Protein AF-A0A1J3G732-F1 (afdb_monomer_lite)

Seco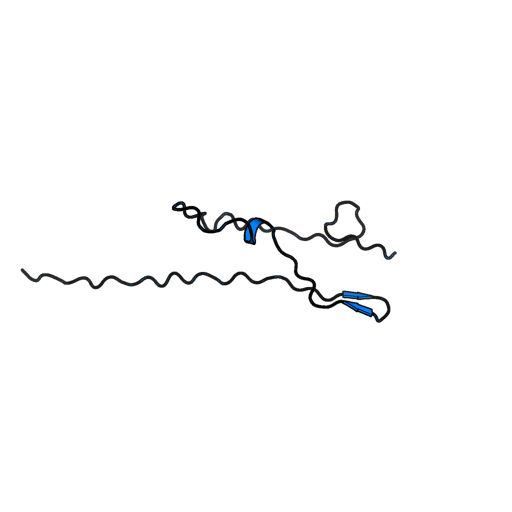ndary structure (DSSP, 8-state):
---------------PPPPPPEEEEEETTEEEEEEE---HHHHS-S---S----GGG-------EESSTTSSEE----

Structure (mmCIF, N/CA/C/O backbone):
data_AF-A0A1J3G732-F1
#
_entry.id   AF-A0A1J3G732-F1
#
loop_
_atom_site.group_PDB
_atom_site.id
_atom_site.type_symbol
_atom_site.label_atom_id
_atom_site.label_alt_id
_atom_site.label_comp_id
_atom_site.label_asym_id
_atom_site.label_entity_id
_atom_site.label_seq_id
_atom_site.pdbx_PDB_ins_code
_atom_site.Cartn_x
_atom_site.Cartn_y
_atom_site.Cartn_z
_atom_site.occupancy
_atom_site.B_iso_or_equiv
_atom_site.auth_seq_id
_atom_site.auth_comp_id
_atom_site.auth_asym_id
_atom_site.auth_atom_id
_atom_site.pdbx_PDB_model_num
ATOM 1 N N . MET A 1 1 ? 62.995 4.563 -27.696 1.00 44.34 1 MET A N 1
ATOM 2 C CA . MET A 1 1 ? 61.538 4.356 -27.807 1.00 44.34 1 MET A CA 1
ATOM 3 C C . MET A 1 1 ? 61.103 3.733 -26.499 1.00 44.34 1 MET A C 1
ATOM 5 O O . MET A 1 1 ? 61.299 2.541 -26.317 1.00 44.34 1 MET A O 1
ATOM 9 N N . GLU A 1 2 ? 60.660 4.552 -25.550 1.00 46.22 2 GLU A N 1
ATOM 10 C CA . GLU A 1 2 ? 60.084 4.052 -24.301 1.00 46.22 2 GLU A CA 1
ATOM 11 C C . GLU A 1 2 ? 58.633 3.674 -24.582 1.00 46.22 2 GLU A C 1
ATOM 13 O O . GLU A 1 2 ? 57.806 4.518 -24.927 1.00 46.22 2 GLU A O 1
ATOM 18 N N . VAL A 1 3 ? 58.361 2.373 -24.530 1.00 51.03 3 VAL A N 1
ATOM 19 C CA . VAL A 1 3 ? 57.013 1.828 -24.643 1.00 51.03 3 VAL A CA 1
ATOM 20 C C . VAL A 1 3 ? 56.388 1.965 -23.261 1.00 51.03 3 VAL A C 1
ATOM 22 O O . VAL A 1 3 ? 56.690 1.190 -22.360 1.00 51.03 3 VAL A O 1
ATOM 25 N N . ASN A 1 4 ? 55.569 2.999 -23.077 1.00 51.12 4 ASN A N 1
ATOM 26 C CA . ASN A 1 4 ? 54.794 3.173 -21.854 1.00 51.12 4 ASN A CA 1
ATOM 27 C C . ASN A 1 4 ? 53.660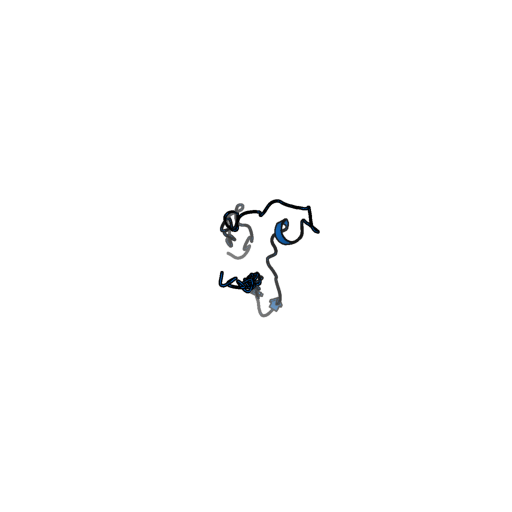 2.139 -21.840 1.00 51.12 4 ASN A C 1
ATOM 29 O O . ASN A 1 4 ? 52.680 2.266 -22.574 1.00 51.12 4 ASN A O 1
ATOM 33 N N . GLU A 1 5 ? 53.804 1.115 -21.003 1.00 59.19 5 GLU A N 1
ATOM 34 C CA . GLU A 1 5 ? 52.767 0.123 -20.732 1.00 59.19 5 GLU A CA 1
ATOM 35 C C . GLU A 1 5 ? 51.650 0.767 -19.898 1.00 59.19 5 GLU A C 1
ATOM 37 O O . GLU A 1 5 ? 51.761 0.967 -18.687 1.00 59.19 5 GLU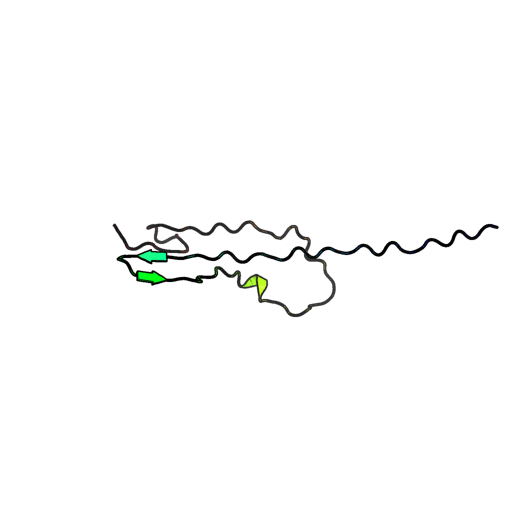 A O 1
ATOM 42 N N . GLN A 1 6 ? 50.553 1.124 -20.561 1.00 52.16 6 GLN A N 1
ATOM 43 C CA . GLN A 1 6 ? 49.332 1.574 -19.901 1.00 52.16 6 GLN A CA 1
ATOM 44 C C . GLN A 1 6 ? 48.625 0.358 -19.295 1.00 52.16 6 GLN A C 1
ATOM 46 O O . GLN A 1 6 ? 48.035 -0.453 -20.007 1.00 52.16 6 GLN A O 1
ATOM 51 N N . LYS A 1 7 ? 48.690 0.219 -17.965 1.00 57.22 7 LYS A N 1
ATOM 52 C CA . LYS A 1 7 ? 47.832 -0.717 -17.226 1.00 57.22 7 LYS A CA 1
ATOM 53 C C . LYS A 1 7 ? 46.366 -0.295 -17.402 1.00 57.22 7 LYS A C 1
ATOM 55 O O . LYS A 1 7 ? 46.060 0.866 -17.126 1.00 57.22 7 LYS A O 1
ATOM 60 N N . PRO A 1 8 ? 45.464 -1.199 -17.821 1.00 48.47 8 PRO A N 1
ATOM 61 C CA . PRO A 1 8 ? 44.051 -0.878 -17.924 1.00 48.47 8 PRO A CA 1
ATOM 62 C C . PRO A 1 8 ? 43.491 -0.641 -16.519 1.00 48.47 8 PRO A C 1
ATOM 64 O O . PRO A 1 8 ? 43.694 -1.436 -15.601 1.00 48.47 8 PRO A O 1
ATOM 67 N N . ILE A 1 9 ? 42.829 0.499 -16.355 1.00 57.84 9 ILE A N 1
ATOM 68 C CA . ILE A 1 9 ? 42.107 0.868 -15.144 1.00 57.84 9 ILE A CA 1
ATOM 69 C C . ILE A 1 9 ? 40.826 0.032 -15.161 1.00 57.84 9 ILE A C 1
ATOM 71 O O . ILE A 1 9 ? 39.944 0.268 -15.981 1.00 57.84 9 ILE A O 1
ATOM 75 N N . GLU A 1 10 ? 40.748 -0.988 -14.306 1.00 57.06 10 GLU A N 1
ATOM 76 C CA . GLU A 1 10 ? 39.507 -1.728 -14.070 1.00 57.06 10 GLU A CA 1
ATOM 77 C C . GLU A 1 10 ? 38.512 -0.792 -13.372 1.00 57.06 10 GLU A C 1
ATOM 79 O O . GLU A 1 10 ? 38.527 -0.618 -12.150 1.00 57.06 10 GLU A O 1
ATOM 84 N N . GLU A 1 11 ? 37.658 -0.146 -14.164 1.00 55.00 11 GLU A N 1
ATOM 85 C CA . GLU A 1 11 ? 36.483 0.560 -13.671 1.00 55.00 11 GLU A CA 1
ATOM 86 C C . GLU A 1 11 ? 35.563 -0.457 -12.986 1.00 55.00 11 GLU A C 1
ATOM 88 O O . GLU A 1 11 ? 34.839 -1.222 -13.622 1.00 55.00 11 GLU A O 1
ATOM 93 N N . LYS A 1 12 ? 35.605 -0.490 -11.650 1.00 54.28 12 LYS A N 1
ATOM 94 C CA . LYS A 1 12 ? 34.591 -1.171 -10.844 1.00 54.28 12 LYS A CA 1
ATOM 95 C C . LYS A 1 12 ? 33.267 -0.452 -11.060 1.00 54.28 12 LYS A C 1
ATOM 97 O O . LYS A 1 12 ? 32.964 0.518 -10.366 1.00 54.28 12 LYS A O 1
ATOM 102 N N . GLN A 1 13 ? 32.490 -0.942 -12.015 1.00 54.22 13 GLN A N 1
ATOM 103 C CA . GLN A 1 13 ? 31.091 -0.596 -12.188 1.00 54.22 13 GLN A CA 1
ATOM 104 C C . GLN A 1 13 ? 30.356 -0.997 -10.901 1.00 54.22 13 GLN A C 1
ATOM 106 O O . GLN A 1 13 ? 30.022 -2.161 -10.685 1.00 54.22 13 GLN A O 1
ATOM 111 N N . GLN A 1 14 ? 30.209 -0.045 -9.977 1.00 59.22 14 GLN A N 1
ATOM 112 C CA . GLN A 1 14 ? 29.423 -0.227 -8.762 1.00 59.22 14 GLN A CA 1
ATOM 113 C C . GLN A 1 14 ? 27.957 -0.272 -9.182 1.00 59.22 14 GLN A C 1
ATOM 115 O O . GLN A 1 14 ? 27.308 0.764 -9.304 1.00 59.22 14 GLN A O 1
ATOM 120 N N . VAL A 1 15 ? 27.453 -1.477 -9.447 1.00 64.19 15 VAL A N 1
ATOM 121 C CA . VAL A 1 15 ? 26.017 -1.723 -9.583 1.00 64.19 15 VAL A CA 1
ATOM 122 C C . VAL A 1 15 ? 25.379 -1.291 -8.265 1.00 64.19 15 VAL A C 1
ATOM 124 O O . VAL A 1 15 ? 25.644 -1.892 -7.224 1.00 64.19 15 VAL A O 1
ATOM 127 N N . ARG A 1 16 ? 24.598 -0.208 -8.286 1.00 70.38 16 ARG A N 1
ATOM 128 C CA . ARG A 1 16 ? 23.839 0.221 -7.109 1.00 70.38 16 ARG A CA 1
ATOM 129 C C . ARG A 1 16 ? 22.790 -0.844 -6.810 1.00 70.38 16 ARG A C 1
ATOM 131 O O . ARG A 1 16 ? 21.982 -1.184 -7.670 1.00 70.38 16 ARG A O 1
ATOM 138 N N . GLU A 1 17 ? 22.816 -1.386 -5.598 1.00 72.94 17 GLU A N 1
ATOM 139 C CA . GLU A 1 17 ? 21.780 -2.309 -5.144 1.00 72.94 17 GLU A CA 1
ATOM 140 C C . GLU A 1 17 ? 20.447 -1.555 -5.041 1.00 72.94 17 GLU A C 1
ATOM 142 O O . GLU A 1 17 ? 20.338 -0.561 -4.319 1.00 72.94 17 GLU A O 1
ATOM 147 N N . LYS A 1 18 ? 19.430 -2.019 -5.775 1.00 73.56 18 LYS A N 1
ATOM 148 C CA . LYS A 1 18 ? 18.068 -1.485 -5.674 1.00 73.56 18 LYS A CA 1
ATOM 149 C C . LYS A 1 18 ? 17.471 -1.872 -4.322 1.00 73.56 18 LYS A C 1
ATOM 151 O O . LYS A 1 18 ? 17.462 -3.048 -3.956 1.00 73.56 18 LYS A O 1
ATOM 156 N N . THR A 1 19 ? 16.953 -0.896 -3.583 1.00 78.94 19 THR A N 1
ATOM 157 C CA . THR A 1 19 ? 16.255 -1.140 -2.317 1.00 78.94 19 THR A CA 1
ATOM 158 C C . THR A 1 19 ? 14.768 -1.379 -2.568 1.00 78.94 19 THR A C 1
ATOM 160 O O . THR A 1 19 ? 14.154 -0.731 -3.411 1.00 78.94 19 THR A O 1
ATOM 163 N N . ILE A 1 20 ? 14.174 -2.326 -1.837 1.00 82.69 20 ILE A N 1
ATOM 164 C CA . ILE A 1 20 ? 12.742 -2.637 -1.936 1.00 82.69 20 ILE A CA 1
ATOM 165 C C . ILE A 1 20 ? 12.011 -1.936 -0.784 1.00 82.69 20 ILE A C 1
ATOM 167 O O . ILE A 1 20 ? 12.346 -2.195 0.378 1.00 82.69 20 ILE A O 1
ATOM 171 N N . PRO A 1 21 ? 11.004 -1.083 -1.052 1.00 85.62 21 PRO A N 1
ATOM 172 C CA . PRO A 1 21 ? 10.186 -0.486 -0.002 1.00 85.62 21 PRO A CA 1
ATOM 173 C C . PRO A 1 21 ? 9.426 -1.555 0.793 1.00 85.62 21 PRO A C 1
ATOM 175 O O . PRO A 1 21 ? 8.765 -2.425 0.217 1.00 85.62 21 PRO A O 1
ATOM 178 N N . VAL A 1 22 ? 9.494 -1.473 2.126 1.00 89.44 22 VAL A N 1
ATOM 179 C CA . VAL A 1 22 ? 8.800 -2.394 3.037 1.00 89.44 22 VAL A CA 1
ATOM 180 C C . VAL A 1 22 ? 7.847 -1.621 3.932 1.00 89.44 22 VAL A C 1
ATOM 182 O O . VAL A 1 22 ? 8.255 -0.729 4.675 1.00 89.44 22 VAL A O 1
ATOM 185 N N . PHE A 1 23 ? 6.580 -2.019 3.919 1.00 89.75 23 PHE A N 1
ATOM 186 C CA . PHE A 1 23 ? 5.546 -1.458 4.773 1.00 89.75 23 PHE A CA 1
ATOM 187 C C . PHE A 1 23 ? 5.180 -2.411 5.910 1.00 89.75 23 PHE A C 1
ATOM 189 O O . PHE A 1 23 ? 5.262 -3.640 5.813 1.00 89.75 23 PHE A O 1
ATOM 196 N N . THR A 1 24 ? 4.739 -1.813 7.012 1.00 92.62 24 THR A N 1
ATOM 197 C CA . THR A 1 24 ? 4.053 -2.497 8.106 1.00 92.62 24 THR A CA 1
ATOM 198 C C . THR A 1 24 ? 2.750 -1.762 8.367 1.00 92.62 24 THR A C 1
ATOM 200 O O . THR A 1 24 ? 2.743 -0.542 8.506 1.00 92.62 24 THR A O 1
ATOM 203 N N . VAL A 1 25 ? 1.651 -2.504 8.447 1.00 90.81 25 VAL A N 1
ATOM 204 C CA . VAL A 1 25 ? 0.315 -1.958 8.688 1.00 90.81 25 VAL A CA 1
ATOM 205 C C . VAL A 1 25 ? -0.142 -2.368 10.081 1.00 90.81 25 VAL A C 1
ATOM 207 O O . VAL A 1 25 ? -0.113 -3.549 10.428 1.00 90.81 25 VAL A O 1
ATOM 210 N N . LEU A 1 26 ? -0.588 -1.391 10.872 1.00 91.88 26 LEU A N 1
ATOM 211 C CA . LEU A 1 26 ? -1.254 -1.599 12.155 1.00 91.88 26 LEU A CA 1
ATOM 212 C C . LEU A 1 26 ? -2.713 -1.158 12.031 1.00 91.88 26 LEU A C 1
ATOM 214 O O . LEU A 1 26 ? -2.990 -0.001 11.720 1.00 91.88 26 LEU A O 1
ATOM 218 N N . LYS A 1 27 ? -3.648 -2.069 12.304 1.00 88.44 27 LYS A N 1
ATOM 219 C CA . LYS A 1 27 ? -5.087 -1.799 12.242 1.00 88.44 27 LYS A CA 1
ATOM 220 C C . LYS A 1 27 ? -5.817 -2.593 13.316 1.00 88.44 27 LYS A C 1
ATOM 222 O O . LYS A 1 27 ? -5.723 -3.814 13.345 1.00 88.44 27 LYS A O 1
ATOM 227 N N . ASN A 1 28 ? -6.564 -1.910 14.184 1.00 90.12 28 ASN A N 1
ATOM 228 C CA . ASN A 1 28 ? -7.340 -2.531 15.270 1.00 90.12 28 ASN A CA 1
ATOM 229 C C . ASN A 1 28 ? -6.512 -3.505 16.138 1.00 90.12 28 ASN A C 1
ATOM 231 O O . ASN A 1 28 ? -6.988 -4.574 16.506 1.00 90.12 28 ASN A O 1
ATOM 235 N N . GLY A 1 29 ? -5.247 -3.171 16.415 1.00 91.38 29 GLY A N 1
ATOM 236 C CA . GLY A 1 29 ? -4.331 -4.029 17.178 1.00 91.38 29 GLY A CA 1
ATOM 237 C C . GLY A 1 29 ? -3.728 -5.205 16.396 1.00 91.38 29 GLY A C 1
ATOM 238 O O . GLY A 1 29 ? -2.822 -5.858 16.907 1.00 91.38 29 GLY A O 1
ATOM 239 N N . ALA A 1 30 ? -4.159 -5.455 15.156 1.00 93.31 30 ALA A N 1
ATOM 240 C CA . ALA A 1 30 ? -3.530 -6.423 14.266 1.00 93.31 30 ALA A CA 1
ATOM 241 C C . ALA A 1 30 ? -2.361 -5.777 13.512 1.00 93.31 30 ALA A C 1
ATOM 243 O O . ALA A 1 30 ? -2.497 -4.679 12.966 1.00 93.31 30 ALA A O 1
ATOM 244 N N . ILE A 1 31 ? -1.221 -6.470 13.468 1.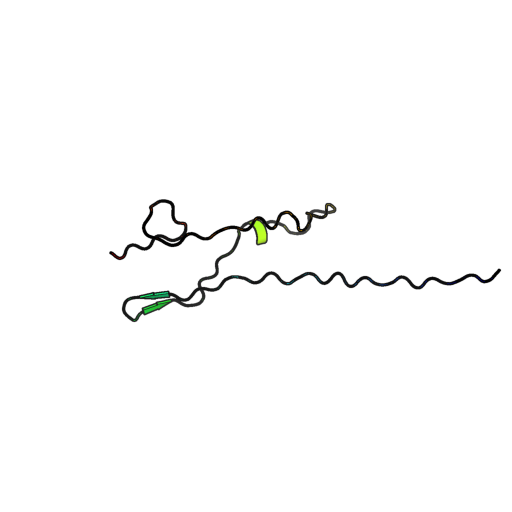00 94.50 31 ILE A N 1
ATOM 245 C CA . ILE A 1 31 ? -0.023 -6.032 12.747 1.00 94.50 31 ILE A CA 1
ATOM 246 C C . ILE A 1 31 ? 0.204 -6.963 11.558 1.00 94.50 31 ILE A C 1
ATOM 248 O O . ILE A 1 31 ? 0.393 -8.165 11.743 1.00 94.50 31 ILE A O 1
ATOM 252 N N . LEU A 1 32 ? 0.259 -6.393 10.357 1.00 91.56 32 LEU A N 1
ATOM 253 C CA . LEU A 1 32 ? 0.726 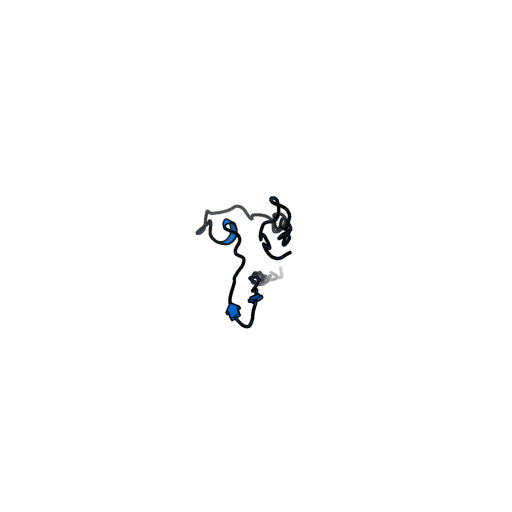-7.065 9.150 1.00 91.56 32 LEU A CA 1
ATOM 254 C C . LEU A 1 32 ? 2.092 -6.484 8.771 1.00 91.56 32 LEU A C 1
ATOM 256 O O . LEU A 1 32 ? 2.201 -5.299 8.463 1.00 91.56 32 LEU A O 1
ATOM 260 N N . LYS A 1 33 ? 3.141 -7.305 8.851 1.00 92.38 33 LYS A N 1
ATOM 261 C CA . LYS A 1 33 ? 4.529 -6.917 8.546 1.00 92.38 33 LYS A CA 1
ATOM 262 C C . LYS A 1 33 ? 4.947 -7.442 7.176 1.00 92.38 33 LYS A C 1
ATOM 264 O O . LYS A 1 33 ? 4.326 -8.368 6.662 1.00 92.38 33 LYS A O 1
ATOM 269 N N . ASN A 1 34 ? 6.060 -6.917 6.666 1.00 83.75 34 ASN A N 1
ATOM 270 C CA . ASN A 1 34 ? 6.748 -7.414 5.471 1.00 83.75 34 ASN A CA 1
ATOM 271 C C . ASN A 1 34 ? 5.895 -7.322 4.198 1.00 83.75 34 ASN A C 1
ATOM 273 O O . ASN A 1 34 ? 5.842 -8.256 3.402 1.00 83.75 34 ASN A O 1
ATOM 277 N N . ILE A 1 35 ? 5.206 -6.196 4.018 1.00 87.75 35 ILE A N 1
ATOM 278 C CA . ILE A 1 35 ? 4.521 -5.896 2.762 1.00 87.75 35 ILE A CA 1
ATOM 279 C C . ILE A 1 35 ? 5.548 -5.231 1.850 1.00 87.75 35 ILE A C 1
ATOM 281 O O . ILE A 1 35 ? 5.955 -4.100 2.106 1.00 87.75 35 ILE A O 1
ATOM 285 N N . PHE A 1 36 ? 5.987 -5.949 0.823 1.00 87.12 36 PHE A N 1
ATOM 286 C CA . PHE A 1 36 ? 6.948 -5.454 -0.158 1.00 87.12 36 PHE A CA 1
ATOM 287 C C . PHE A 1 36 ? 6.203 -4.856 -1.344 1.00 87.12 36 PHE A C 1
ATOM 289 O O . PHE A 1 36 ? 5.306 -5.499 -1.891 1.00 87.12 36 PHE A O 1
ATOM 296 N N . VAL A 1 37 ? 6.585 -3.650 -1.753 1.00 82.88 37 VAL A N 1
ATOM 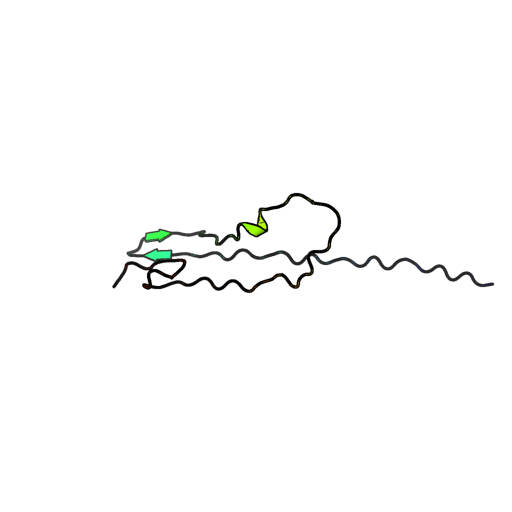297 C CA . VAL A 1 37 ? 6.143 -3.105 -3.039 1.00 82.88 37 VAL A CA 1
ATOM 298 C C . VAL A 1 37 ? 7.185 -3.471 -4.066 1.00 82.88 37 VAL A C 1
ATOM 300 O O . VAL A 1 37 ? 8.353 -3.123 -3.910 1.00 82.88 37 VAL A O 1
ATOM 303 N N . VAL A 1 38 ? 6.762 -4.216 -5.084 1.00 76.94 38 VAL A N 1
ATOM 304 C CA . VAL A 1 38 ? 7.676 -4.673 -6.119 1.00 76.94 38 VAL A CA 1
ATOM 305 C C . VAL A 1 38 ? 7.195 -4.263 -7.491 1.00 76.94 38 VAL A C 1
ATOM 307 O O . VAL A 1 38 ? 6.044 -4.512 -7.851 1.00 76.94 38 VAL A O 1
ATOM 310 N N . ASN A 1 39 ? 8.096 -3.659 -8.261 1.00 73.94 39 ASN A N 1
ATOM 311 C CA . ASN A 1 39 ? 7.829 -3.320 -9.642 1.00 73.94 39 ASN A CA 1
ATOM 312 C C . ASN A 1 39 ? 7.987 -4.577 -10.506 1.00 73.94 39 ASN A C 1
ATOM 314 O O . ASN A 1 39 ? 9.028 -5.231 -10.508 1.00 73.94 39 ASN A O 1
ATOM 318 N N . SER A 1 40 ? 6.953 -4.925 -11.272 1.00 67.50 40 SER A N 1
ATOM 319 C CA . SER A 1 40 ? 6.987 -6.077 -12.187 1.00 67.50 40 SER A CA 1
ATOM 320 C C . SER A 1 40 ? 8.123 -6.003 -13.219 1.00 67.50 40 SER A C 1
ATOM 322 O O . SER A 1 40 ? 8.629 -7.043 -13.647 1.00 67.50 40 SER A O 1
ATOM 324 N N . ARG A 1 41 ? 8.571 -4.787 -13.563 1.00 64.88 41 ARG A N 1
ATOM 325 C CA . ARG A 1 41 ? 9.697 -4.548 -14.476 1.00 64.88 41 ARG A CA 1
ATOM 326 C C . ARG A 1 41 ? 11.040 -4.971 -13.888 1.00 64.88 41 ARG A C 1
ATOM 328 O O . ARG A 1 41 ? 11.915 -5.382 -14.643 1.00 64.88 41 ARG A O 1
ATOM 335 N N . ASP A 1 42 ? 11.182 -4.954 -12.561 1.00 61.78 42 ASP A N 1
ATOM 336 C CA . ASP A 1 42 ? 12.404 -5.406 -11.885 1.00 61.78 42 ASP A CA 1
ATOM 337 C C . ASP A 1 42 ? 12.599 -6.929 -11.986 1.00 61.78 42 ASP A C 1
ATOM 339 O O . ASP A 1 42 ? 13.718 -7.421 -11.857 1.00 61.78 42 ASP A O 1
ATOM 343 N N . PHE A 1 43 ? 11.531 -7.689 -12.265 1.00 57.53 43 PHE A N 1
ATOM 344 C CA . PHE A 1 43 ? 11.587 -9.146 -12.435 1.00 57.53 43 PHE A CA 1
ATOM 345 C C . PHE A 1 43 ? 11.544 -9.612 -13.893 1.00 57.53 43 PHE A C 1
ATOM 347 O O . PHE A 1 43 ? 11.823 -10.780 -14.176 1.00 57.53 43 PHE A O 1
ATOM 354 N N . SER A 1 44 ? 11.214 -8.727 -14.835 1.00 51.00 44 SER A N 1
ATOM 355 C CA . SER A 1 44 ? 11.185 -9.044 -16.260 1.00 51.00 44 SER A CA 1
ATOM 356 C C . SER A 1 44 ? 12.521 -8.719 -16.933 1.00 51.00 44 SER A C 1
ATOM 358 O O . SER A 1 44 ? 12.621 -7.732 -17.652 1.00 51.00 44 SER A O 1
ATOM 360 N N . SER A 1 45 ? 13.542 -9.557 -16.722 1.00 45.94 45 SER A N 1
ATOM 361 C CA . SER A 1 45 ? 14.400 -10.090 -17.800 1.00 45.94 45 SER A CA 1
ATOM 362 C C . SER A 1 45 ? 15.634 -10.823 -17.245 1.00 45.94 45 SER A C 1
ATOM 364 O O . SER A 1 45 ? 16.465 -10.212 -16.572 1.00 45.94 45 SER A O 1
ATOM 366 N N . PRO A 1 46 ? 15.841 -12.105 -17.600 1.00 50.50 46 PRO A N 1
ATOM 367 C CA . PRO A 1 46 ? 17.178 -12.659 -17.704 1.00 50.50 46 PRO A CA 1
ATOM 368 C C . PRO A 1 46 ? 17.820 -12.104 -18.982 1.00 50.50 46 PRO A C 1
ATOM 370 O O . PRO A 1 46 ? 17.304 -12.335 -20.072 1.00 50.50 46 PRO A O 1
ATOM 373 N N . VAL A 1 47 ? 18.933 -11.378 -18.839 1.00 47.81 47 VAL A N 1
ATOM 374 C CA . VAL A 1 47 ? 19.968 -11.145 -19.866 1.00 47.81 47 VAL A CA 1
ATOM 375 C C . VAL A 1 47 ? 19.449 -11.233 -21.310 1.00 47.81 47 VAL A C 1
ATOM 377 O O . VAL A 1 47 ? 19.559 -12.266 -21.973 1.00 47.81 47 VAL A O 1
ATOM 380 N N . ARG A 1 48 ? 18.923 -10.130 -21.846 1.00 41.19 48 ARG A N 1
ATOM 381 C CA . ARG A 1 48 ? 18.933 -9.931 -23.297 1.00 41.19 48 ARG A CA 1
ATOM 382 C C . ARG A 1 48 ? 20.064 -8.975 -23.620 1.00 41.19 48 ARG A C 1
ATOM 384 O O . ARG A 1 48 ? 19.995 -7.791 -23.331 1.00 41.19 48 ARG A O 1
ATOM 391 N N . ASN A 1 49 ? 21.126 -9.580 -24.142 1.00 42.56 49 ASN A N 1
ATOM 392 C CA . ASN A 1 49 ? 22.291 -8.984 -24.777 1.00 42.56 49 ASN A CA 1
ATOM 393 C C . ASN A 1 49 ? 22.117 -7.512 -25.186 1.00 42.56 49 ASN A C 1
ATOM 395 O O . ASN A 1 49 ? 21.303 -7.199 -26.050 1.00 42.56 49 ASN A O 1
ATOM 399 N N . GLY A 1 50 ? 23.002 -6.661 -24.669 1.00 44.41 50 GLY A N 1
ATOM 400 C CA . GLY A 1 50 ? 23.652 -5.659 -25.512 1.00 44.41 50 GLY A CA 1
ATOM 401 C C . GLY A 1 50 ? 22.860 -4.412 -25.894 1.00 44.41 50 GLY A C 1
ATOM 402 O O . GLY A 1 50 ? 23.082 -3.886 -26.978 1.00 44.41 50 GLY A O 1
ATOM 403 N N . SER A 1 51 ? 22.031 -3.867 -25.014 1.00 38.22 51 SER A N 1
ATOM 404 C CA . SER A 1 51 ? 21.854 -2.415 -24.994 1.00 38.22 51 SER A CA 1
ATOM 405 C C . SER A 1 51 ? 21.759 -1.979 -23.551 1.00 38.22 51 SER A C 1
ATOM 407 O O . SER A 1 51 ? 20.847 -2.409 -22.848 1.00 38.22 51 SER A O 1
ATOM 409 N N . ALA A 1 52 ? 22.731 -1.179 -23.116 1.00 44.16 52 ALA A N 1
ATOM 410 C CA . ALA A 1 52 ? 22.631 -0.409 -21.894 1.00 44.16 52 ALA A CA 1
ATOM 411 C C . ALA A 1 52 ? 21.278 0.308 -21.923 1.00 44.16 52 ALA A C 1
ATOM 413 O O . ALA A 1 52 ? 21.098 1.264 -22.677 1.00 44.16 52 ALA A O 1
ATOM 414 N N . LEU A 1 53 ? 20.313 -0.221 -21.169 1.00 46.22 53 LEU A N 1
ATOM 415 C CA . LEU A 1 53 ? 19.206 0.582 -20.696 1.00 46.22 53 LEU A CA 1
ATOM 416 C C . LEU A 1 53 ? 19.904 1.616 -19.831 1.00 46.22 53 LEU A C 1
ATOM 418 O O . LEU A 1 53 ? 20.458 1.292 -18.784 1.00 46.22 53 LEU A O 1
ATOM 422 N N . SER A 1 54 ? 20.051 2.802 -20.402 1.00 43.72 54 SER A N 1
ATOM 423 C CA . SER A 1 54 ? 20.461 3.999 -19.702 1.00 43.72 54 SER A CA 1
ATOM 424 C C . SER A 1 54 ? 19.772 4.017 -18.341 1.00 43.72 54 SER A C 1
ATOM 426 O O . SER A 1 54 ? 18.560 3.818 -18.282 1.00 43.72 54 SER A O 1
ATOM 428 N N . ASP A 1 55 ? 20.526 4.314 -17.282 1.00 49.66 55 ASP A N 1
ATOM 429 C CA . ASP A 1 55 ? 20.039 4.639 -15.926 1.00 49.66 55 ASP A CA 1
ATOM 430 C C . ASP A 1 55 ? 18.985 5.785 -15.902 1.00 49.66 55 ASP A C 1
ATOM 432 O O . ASP A 1 55 ? 18.594 6.261 -14.846 1.00 49.66 55 ASP A O 1
ATOM 436 N N . ASP A 1 56 ? 18.529 6.246 -17.069 1.00 45.09 56 ASP A N 1
ATOM 437 C CA . ASP A 1 56 ? 17.561 7.311 -17.328 1.00 45.09 56 ASP A CA 1
ATOM 438 C C . ASP A 1 56 ? 16.100 6.813 -17.341 1.00 45.09 56 ASP A C 1
ATOM 440 O O . ASP A 1 56 ? 15.175 7.614 -17.386 1.00 45.09 56 ASP A O 1
ATOM 444 N N . ASP A 1 57 ? 15.873 5.494 -17.281 1.00 50.59 57 ASP A N 1
ATOM 445 C CA . ASP A 1 57 ? 14.527 4.895 -17.184 1.00 50.59 57 ASP A CA 1
ATOM 446 C C . ASP A 1 57 ? 14.122 4.584 -15.723 1.00 50.59 57 ASP A C 1
ATOM 448 O O . ASP A 1 57 ? 13.193 3.811 -15.465 1.00 50.59 57 ASP A O 1
ATOM 452 N N . GLU A 1 58 ? 14.795 5.201 -14.739 1.00 58.69 58 GLU A N 1
ATOM 453 C CA . GLU A 1 58 ? 14.311 5.321 -13.355 1.00 58.69 58 GLU A CA 1
ATOM 454 C C . GLU A 1 58 ? 13.148 6.326 -13.302 1.00 58.69 58 GLU A C 1
ATOM 456 O O . GLU A 1 58 ? 13.217 7.384 -12.683 1.00 58.69 58 GLU A O 1
ATOM 461 N N . MET A 1 59 ? 12.056 6.010 -13.998 1.00 61.53 59 MET A N 1
ATOM 462 C CA . MET A 1 59 ? 10.804 6.746 -13.865 1.00 61.53 59 MET A CA 1
ATOM 463 C C . MET A 1 59 ? 10.375 6.666 -12.396 1.00 61.53 59 MET A C 1
ATOM 465 O O . MET A 1 59 ? 10.021 5.588 -11.916 1.00 61.53 59 MET A O 1
ATOM 469 N N . GLU A 1 60 ? 10.436 7.792 -11.678 1.00 67.62 60 GLU A N 1
ATOM 470 C CA . GLU A 1 60 ? 9.938 7.899 -10.307 1.00 67.62 60 GLU A CA 1
ATOM 471 C C . GLU A 1 60 ? 8.447 7.533 -10.289 1.00 67.62 60 GLU A C 1
ATOM 473 O O . GLU A 1 60 ? 7.581 8.289 -10.732 1.00 67.62 60 GLU A O 1
ATOM 478 N N . GLU A 1 61 ? 8.146 6.331 -9.804 1.00 75.75 61 GLU A N 1
ATOM 479 C CA . GLU A 1 61 ? 6.783 5.838 -9.662 1.00 75.75 61 GLU A CA 1
ATOM 480 C C . GLU A 1 61 ? 6.249 6.237 -8.283 1.00 75.75 61 GLU A C 1
ATOM 482 O O . GLU A 1 61 ? 6.816 5.892 -7.243 1.00 75.75 61 GLU A O 1
ATOM 487 N N . ILE A 1 62 ? 5.156 7.000 -8.267 1.00 83.50 62 ILE A N 1
ATOM 488 C CA . ILE A 1 62 ? 4.524 7.469 -7.032 1.00 83.50 62 ILE A CA 1
ATOM 489 C C . ILE A 1 62 ? 3.450 6.466 -6.620 1.00 83.50 62 ILE A C 1
ATOM 491 O O . ILE A 1 62 ? 2.458 6.310 -7.322 1.00 83.50 62 ILE A O 1
ATOM 495 N N . LEU A 1 63 ? 3.614 5.855 -5.444 1.00 87.00 63 LEU A N 1
ATOM 496 C CA . LEU A 1 63 ? 2.594 5.008 -4.825 1.00 87.00 63 LEU A CA 1
ATOM 497 C C . LEU A 1 63 ? 1.562 5.866 -4.070 1.00 87.00 63 LEU A C 1
ATOM 499 O O . LEU A 1 63 ? 1.866 6.452 -3.026 1.00 87.00 63 LEU A O 1
ATOM 503 N N . LEU A 1 64 ? 0.328 5.913 -4.563 1.00 91.62 64 LEU A N 1
ATOM 504 C CA . LEU A 1 64 ? -0.785 6.645 -3.968 1.00 91.62 64 LEU A CA 1
ATOM 505 C C . LEU A 1 64 ? -1.540 5.788 -2.946 1.00 91.62 64 LEU A C 1
ATOM 507 O O . LEU A 1 64 ? -2.069 4.719 -3.250 1.00 91.62 64 LEU A O 1
ATOM 511 N N . VAL A 1 65 ? -1.667 6.307 -1.724 1.00 91.06 65 VAL A N 1
ATOM 512 C CA . VAL A 1 65 ? -2.403 5.655 -0.632 1.00 91.06 65 VAL A CA 1
ATOM 513 C C . VAL A 1 65 ? -3.508 6.586 -0.147 1.00 91.06 65 VAL A C 1
ATOM 515 O O . VAL A 1 65 ? -3.236 7.694 0.312 1.00 91.06 65 VAL A O 1
ATOM 518 N N . GLY A 1 66 ? -4.768 6.159 -0.224 1.00 91.88 66 GLY A N 1
ATOM 519 C CA . GLY A 1 66 ? -5.884 7.043 0.113 1.00 91.88 66 GLY A CA 1
ATOM 520 C C . GLY A 1 66 ? -7.260 6.417 -0.063 1.00 91.88 66 GLY A C 1
ATOM 521 O O . GLY A 1 66 ? -7.397 5.210 -0.199 1.00 91.88 66 GLY A O 1
ATOM 522 N N . ARG A 1 67 ? -8.304 7.250 -0.016 1.00 91.12 67 ARG A N 1
ATOM 523 C CA . ARG A 1 67 ? -9.718 6.834 -0.134 1.00 91.12 67 ARG A CA 1
ATOM 524 C C . ARG A 1 67 ? -10.289 6.998 -1.545 1.00 91.12 67 ARG A C 1
ATOM 526 O O . ARG A 1 67 ? -11.451 6.663 -1.765 1.00 91.12 67 ARG A O 1
ATOM 533 N N . HIS A 1 68 ? -9.520 7.577 -2.467 1.00 94.25 68 HIS A N 1
ATOM 534 C CA . HIS A 1 68 ? -9.964 7.770 -3.842 1.00 94.25 68 HIS A CA 1
ATOM 535 C C . HIS A 1 68 ? -9.944 6.419 -4.568 1.00 94.25 68 HIS A C 1
ATOM 537 O O . HIS A 1 68 ? -9.002 5.655 -4.353 1.00 94.25 68 HIS A O 1
ATOM 543 N N . PRO A 1 69 ? -10.930 6.114 -5.431 1.00 92.56 69 PRO A N 1
ATOM 544 C CA . PRO A 1 69 ? -10.903 4.891 -6.239 1.00 92.56 69 PRO A CA 1
ATOM 545 C C . PRO A 1 69 ? -9.655 4.774 -7.128 1.00 92.56 69 PRO A C 1
ATOM 547 O O . PRO A 1 69 ? -9.303 3.666 -7.512 1.00 92.56 69 PRO A O 1
ATOM 550 N N . ASP A 1 70 ? -8.977 5.893 -7.396 1.00 93.81 70 ASP A N 1
ATOM 551 C CA . ASP A 1 70 ? -7.772 5.950 -8.235 1.00 93.81 70 ASP A CA 1
ATOM 552 C C . ASP A 1 70 ? -6.455 5.816 -7.436 1.00 93.81 70 ASP A C 1
ATOM 554 O O . ASP A 1 70 ? -5.381 6.008 -7.995 1.00 93.81 70 ASP A O 1
ATOM 558 N N . CYS A 1 71 ? -6.500 5.543 -6.125 1.00 91.88 71 CYS A N 1
ATOM 559 C CA . CYS A 1 71 ? -5.289 5.249 -5.346 1.00 91.88 71 CYS A CA 1
ATOM 560 C C . CYS A 1 71 ? -4.817 3.800 -5.568 1.00 91.88 71 CYS A C 1
ATOM 562 O O . CYS A 1 71 ? -5.643 2.889 -5.602 1.00 91.88 71 CYS A O 1
ATOM 564 N N . ASP A 1 72 ? -3.500 3.567 -5.588 1.00 89.12 72 ASP A N 1
ATOM 565 C CA . ASP A 1 72 ? -2.901 2.223 -5.695 1.00 89.12 72 ASP A CA 1
ATOM 566 C C . ASP A 1 72 ? -3.222 1.341 -4.480 1.00 89.12 72 ASP A C 1
ATOM 568 O O . ASP A 1 72 ? -3.457 0.137 -4.600 1.00 89.12 72 ASP A O 1
ATOM 572 N N . ILE A 1 73 ? -3.258 1.950 -3.289 1.00 88.62 73 ILE A N 1
ATOM 573 C CA . ILE A 1 73 ? -3.705 1.307 -2.051 1.00 88.62 73 ILE A CA 1
ATOM 574 C C . ILE A 1 73 ? -4.918 2.059 -1.507 1.00 88.62 73 ILE A C 1
ATOM 576 O O . ILE A 1 73 ? -4.811 3.172 -0.979 1.00 88.62 73 ILE A O 1
ATOM 580 N N . LEU A 1 74 ? -6.078 1.406 -1.581 1.00 90.69 74 LEU A N 1
ATOM 581 C CA . LEU A 1 74 ? -7.335 1.945 -1.075 1.00 90.69 74 LEU A CA 1
ATOM 582 C C . LEU A 1 74 ? -7.478 1.727 0.440 1.00 90.69 74 LEU A C 1
ATOM 584 O O . LEU A 1 74 ? -7.484 0.601 0.942 1.00 90.69 74 LEU A O 1
ATOM 588 N N . LEU A 1 75 ? -7.685 2.816 1.173 1.00 88.19 75 LEU A N 1
ATOM 589 C CA . LEU A 1 75 ? -8.048 2.815 2.583 1.00 88.19 75 LEU A CA 1
ATOM 590 C C . LEU A 1 75 ? -9.572 2.874 2.713 1.00 88.19 75 LEU A C 1
ATOM 592 O O . LEU A 1 75 ? -10.208 3.847 2.323 1.00 88.19 75 LEU A O 1
ATOM 596 N N . THR A 1 76 ? -10.173 1.841 3.301 1.00 82.94 76 THR A N 1
ATOM 597 C CA . THR A 1 76 ? -11.637 1.737 3.448 1.00 82.94 76 THR A CA 1
ATOM 598 C C . THR A 1 76 ? -12.165 2.274 4.783 1.00 82.94 76 THR A C 1
ATOM 600 O O . THR A 1 76 ? -13.345 2.098 5.082 1.00 82.94 76 THR A O 1
ATOM 603 N N . HIS A 1 77 ? -11.310 2.867 5.624 1.00 67.25 77 HIS A N 1
ATOM 604 C CA . HIS A 1 77 ? -11.729 3.437 6.908 1.00 67.25 77 HIS A CA 1
ATOM 605 C C . HIS A 1 77 ? -12.174 4.901 6.759 1.00 67.25 77 HIS A C 1
ATOM 607 O O . HIS A 1 77 ? -11.537 5.637 6.002 1.00 67.25 77 HIS A O 1
ATOM 613 N N . PRO A 1 78 ? -13.272 5.303 7.433 1.00 66.69 78 PRO A N 1
ATOM 614 C CA . PRO A 1 78 ? -13.801 6.662 7.369 1.00 66.69 78 PRO A CA 1
ATOM 615 C C . PRO A 1 78 ? -12.871 7.698 7.997 1.00 66.69 78 PRO A C 1
ATOM 617 O O . PRO A 1 78 ? -12.171 7.359 8.978 1.00 66.69 78 PRO A O 1
#

Radius of gyration: 22.32 Å; chains: 1; bounding box: 75×21×45 Å

Sequence (78 aa):
MEVNEQKPIEEKQQVREKTIPVFTVLKNGAILKNIFVVNSRDFSSPVRNGSALSDDDEMEEILLVGRHPDCDILLTHP

pLDDT: mean 70.55, std 18.33, range [38.22, 94.5]

Foldseek 3Di:
DDDPDDDDDPPPPPPDDDDWDWDWDADPNDIDGGDTDDDPVVVPDDDDDDDPPPPVPVPPDDQAEECDPPGPHHDPDD

Organism: Noccaea caerulescens (NCBI:txid107243)